Protein AF-A0A6S6TLF0-F1 (afdb_monomer_lite)

Foldseek 3Di:
DDDDDDDDDDDDDDDPPDDPPPPVPPPVPDDPQPPDPQVPFDFLWKDAQLDIPDDVVSVVVPPPFFKKKKWKFWPVPQQQVCCVVVDQFGTNDPQRRVLCVVQQWGWPDKGADDPTMIMTIIGHPDDRPCVSVSQSSSNNDPRGGMMTIGGDDDPPPPPPVPPPDD

pLDDT: mean 77.31, std 20.58, range [39.19, 97.94]

Organism: NCBI:txid1331704

Structure (mmCIF, N/CA/C/O backbone):
data_AF-A0A6S6TLF0-F1
#
_entry.id   AF-A0A6S6TLF0-F1
#
loop_
_atom_site.group_PDB
_atom_site.id
_atom_site.type_symbol
_atom_site.label_atom_id
_atom_site.label_alt_id
_atom_site.label_comp_id
_atom_site.label_asym_id
_atom_site.label_entity_id
_atom_site.label_seq_id
_atom_site.pdbx_PDB_ins_code
_atom_site.Cartn_x
_atom_site.Cartn_y
_atom_site.Cartn_z
_atom_site.occupancy
_atom_site.B_iso_or_equiv
_atom_site.auth_seq_id
_atom_site.auth_comp_id
_atom_site.auth_asym_id
_atom_site.auth_atom_id
_atom_site.pdbx_PDB_model_num
ATOM 1 N N . MET A 1 1 ? 68.978 -15.544 -41.191 1.00 42.00 1 MET A N 1
ATOM 2 C CA . MET A 1 1 ? 68.614 -16.637 -42.111 1.00 42.00 1 MET A CA 1
ATOM 3 C C . MET A 1 1 ? 68.725 -17.935 -41.325 1.00 42.00 1 MET A C 1
ATOM 5 O O . MET A 1 1 ? 69.830 -18.400 -41.109 1.00 42.00 1 MET A O 1
ATOM 9 N N . PHE A 1 2 ? 67.605 -18.431 -40.802 1.00 39.19 2 PHE A N 1
ATOM 10 C CA . PHE A 1 2 ? 67.462 -19.766 -40.216 1.00 39.19 2 PHE A CA 1
ATOM 11 C C . PHE A 1 2 ? 66.051 -20.233 -40.576 1.00 39.19 2 PHE A C 1
ATOM 13 O O . PHE A 1 2 ? 65.088 -19.514 -40.319 1.00 39.19 2 PHE A O 1
ATOM 20 N N . VAL A 1 3 ? 65.962 -21.378 -41.247 1.00 44.94 3 VAL A N 1
ATOM 21 C CA . VAL A 1 3 ? 64.726 -22.061 -41.644 1.00 44.94 3 VAL A CA 1
ATOM 22 C C . VAL A 1 3 ? 64.815 -23.483 -41.097 1.00 44.94 3 VAL A C 1
ATOM 24 O O . VAL A 1 3 ? 65.839 -24.132 -41.297 1.00 44.94 3 VAL A O 1
ATOM 27 N N . SER A 1 4 ? 63.761 -23.931 -40.413 1.00 39.72 4 SER A N 1
ATOM 28 C CA . SER A 1 4 ? 63.335 -25.335 -40.245 1.00 39.72 4 SER A CA 1
ATOM 29 C C . SER A 1 4 ? 61.956 -25.285 -39.551 1.00 39.72 4 SER A C 1
ATOM 31 O O . SER A 1 4 ? 61.882 -24.706 -38.472 1.00 39.72 4 SER A O 1
ATOM 33 N N . CYS A 1 5 ? 60.801 -25.550 -40.179 1.00 43.66 5 CYS A N 1
ATOM 34 C CA . CYS A 1 5 ? 60.228 -26.757 -40.818 1.00 43.66 5 CYS A CA 1
ATOM 35 C C . CYS A 1 5 ? 59.443 -27.676 -39.854 1.00 43.66 5 CYS A C 1
ATOM 37 O O . CYS A 1 5 ? 60.047 -28.414 -39.081 1.00 43.66 5 CYS A O 1
ATOM 39 N N . SER A 1 6 ? 58.106 -27.658 -39.969 1.00 42.56 6 SER A N 1
ATOM 40 C CA . SER A 1 6 ? 57.157 -28.806 -39.968 1.00 42.56 6 SER A CA 1
ATOM 41 C C . SER A 1 6 ? 55.736 -28.226 -40.140 1.00 42.56 6 SER A C 1
ATOM 43 O O . SER A 1 6 ? 55.316 -27.447 -39.291 1.00 42.56 6 SER A O 1
ATOM 45 N N . SER A 1 7 ? 55.154 -28.250 -41.348 1.00 42.44 7 SER A N 1
ATOM 46 C CA . SER A 1 7 ? 54.258 -29.292 -41.920 1.00 42.44 7 SER A CA 1
ATOM 47 C C . SER A 1 7 ? 52.872 -29.296 -41.242 1.00 42.44 7 SER A C 1
ATOM 49 O O . SER A 1 7 ? 52.816 -29.510 -40.038 1.00 42.44 7 SER A O 1
ATOM 51 N N . ASP A 1 8 ? 51.810 -28.797 -41.902 1.00 39.88 8 ASP A N 1
ATOM 52 C CA . ASP A 1 8 ? 50.846 -29.541 -42.771 1.00 39.88 8 ASP A CA 1
ATOM 53 C C . ASP A 1 8 ? 50.018 -30.547 -41.930 1.00 39.88 8 ASP A C 1
ATOM 55 O O . ASP A 1 8 ? 50.603 -31.287 -41.153 1.00 39.88 8 ASP A O 1
ATOM 59 N N . GLU A 1 9 ? 48.683 -30.602 -41.888 1.00 43.94 9 GLU A N 1
ATOM 60 C CA . GLU A 1 9 ? 47.646 -30.510 -42.924 1.00 43.94 9 GLU A CA 1
ATOM 61 C C . GLU A 1 9 ? 46.296 -30.025 -42.333 1.00 43.94 9 GLU A C 1
ATOM 63 O O . GLU A 1 9 ? 46.111 -29.871 -41.125 1.00 43.94 9 GLU A O 1
ATOM 68 N N . THR A 1 10 ? 45.360 -29.769 -43.242 1.00 50.38 10 THR A N 1
ATOM 69 C CA . THR A 1 10 ? 43.967 -29.336 -43.079 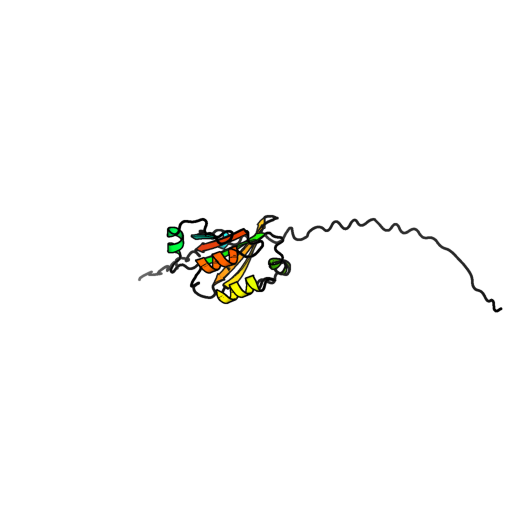1.00 50.38 10 THR A CA 1
ATOM 70 C C . THR A 1 10 ? 43.034 -30.478 -42.662 1.00 50.38 10 THR A C 1
ATOM 72 O O . THR A 1 10 ? 43.199 -31.585 -43.147 1.00 50.38 10 THR A O 1
ATOM 75 N N . GLU A 1 11 ? 41.979 -30.185 -41.891 1.00 43.53 11 GLU A N 1
ATOM 76 C CA . GLU A 1 11 ? 40.697 -30.908 -41.979 1.00 43.53 11 GLU A CA 1
ATOM 77 C C . GLU A 1 11 ? 39.542 -29.999 -41.521 1.00 43.53 11 GLU A C 1
ATOM 79 O O . GLU A 1 11 ? 39.470 -29.539 -40.382 1.00 43.53 11 GLU A O 1
ATOM 84 N N . THR A 1 12 ? 38.652 -29.694 -42.463 1.00 49.75 12 THR A N 1
ATOM 85 C CA . THR A 1 12 ? 37.332 -29.100 -42.245 1.00 49.75 12 THR A CA 1
ATOM 86 C C . THR A 1 12 ? 36.392 -30.153 -41.671 1.00 49.75 12 THR A C 1
ATOM 88 O O . THR A 1 12 ? 36.197 -31.194 -42.296 1.00 49.75 12 THR A O 1
ATOM 91 N N . ALA A 1 13 ? 35.746 -29.852 -40.548 1.00 43.44 13 ALA A N 1
ATOM 92 C CA . ALA A 1 13 ? 34.538 -30.546 -40.126 1.00 43.44 13 ALA A CA 1
ATOM 93 C C . ALA A 1 13 ? 33.469 -29.502 -39.793 1.00 43.44 13 ALA A C 1
ATOM 95 O O . ALA A 1 13 ? 33.590 -28.756 -38.821 1.00 43.44 13 ALA A O 1
ATOM 96 N N . ASP A 1 14 ? 32.452 -29.450 -40.652 1.00 49.03 14 ASP A N 1
ATOM 97 C CA . ASP A 1 14 ? 31.145 -28.876 -40.376 1.00 49.03 14 ASP A CA 1
ATOM 98 C C . ASP A 1 14 ? 30.635 -29.334 -39.004 1.00 49.03 14 ASP A C 1
ATOM 100 O O . ASP A 1 14 ? 30.503 -30.529 -38.734 1.00 49.03 14 ASP A O 1
ATOM 104 N N . ALA A 1 15 ? 30.296 -28.371 -38.155 1.00 47.28 15 ALA A N 1
ATOM 105 C CA . ALA A 1 15 ? 29.378 -28.583 -37.051 1.00 47.28 15 ALA A CA 1
ATOM 106 C C . ALA A 1 15 ? 28.473 -27.355 -36.972 1.00 47.28 15 ALA A C 1
ATOM 108 O O . ALA A 1 15 ? 28.794 -26.348 -36.346 1.00 47.28 15 ALA A O 1
ATOM 109 N N . ASP A 1 16 ? 27.373 -27.480 -37.704 1.00 46.22 16 ASP A N 1
ATOM 110 C CA . ASP A 1 16 ? 26.111 -26.759 -37.608 1.00 46.22 16 ASP A CA 1
ATOM 111 C C . ASP A 1 16 ? 25.816 -26.359 -36.146 1.00 46.22 16 ASP A C 1
ATOM 113 O O . ASP A 1 16 ? 25.374 -27.177 -35.333 1.00 46.22 16 ASP A O 1
ATOM 117 N N . THR A 1 17 ? 26.139 -25.119 -35.763 1.00 47.22 17 THR A N 1
ATOM 118 C CA . THR A 1 17 ? 25.735 -24.596 -34.455 1.00 47.22 17 THR A CA 1
ATOM 119 C C . THR A 1 17 ? 24.354 -24.002 -34.636 1.00 47.22 17 THR A C 1
ATOM 121 O O . THR A 1 17 ? 24.203 -22.865 -35.079 1.00 47.22 17 THR A O 1
ATOM 124 N N . THR A 1 18 ? 23.361 -24.827 -34.330 1.00 49.69 18 THR A N 1
ATOM 125 C CA . THR A 1 18 ? 21.951 -24.473 -34.212 1.00 49.69 18 THR A CA 1
ATOM 126 C C . THR A 1 18 ? 21.769 -23.084 -33.615 1.00 49.69 18 THR A C 1
ATOM 128 O O . THR A 1 18 ? 22.227 -22.814 -32.504 1.00 49.69 18 THR A O 1
ATOM 131 N N . ASP A 1 19 ? 21.072 -22.250 -34.376 1.00 48.59 19 ASP A N 1
ATOM 132 C CA . ASP A 1 19 ? 20.456 -20.997 -33.969 1.00 48.59 19 ASP A CA 1
ATOM 133 C C . ASP A 1 19 ? 19.550 -21.279 -32.760 1.00 48.59 19 ASP A C 1
ATOM 135 O O . ASP A 1 19 ? 18.446 -21.813 -32.889 1.00 48.59 19 ASP A O 1
ATOM 139 N N . VAL A 1 20 ? 20.065 -21.037 -31.554 1.00 49.25 20 VAL A N 1
ATOM 140 C CA . VAL A 1 20 ? 19.251 -21.068 -30.340 1.00 49.25 20 VAL A CA 1
ATOM 141 C C . VAL A 1 20 ? 18.840 -19.631 -30.092 1.00 49.25 20 VAL A C 1
ATOM 143 O O . VAL A 1 20 ? 19.512 -18.881 -29.386 1.00 49.25 20 VAL A O 1
ATOM 146 N N . GLU A 1 21 ? 17.745 -19.236 -30.738 1.00 44.19 21 GLU A N 1
ATOM 147 C CA . GLU A 1 21 ? 16.985 -18.063 -30.339 1.00 44.19 21 GLU A CA 1
ATOM 148 C C . GLU A 1 21 ? 16.637 -18.257 -28.859 1.00 44.19 21 GLU A C 1
ATOM 150 O O . GLU A 1 21 ? 15.816 -19.101 -28.494 1.00 44.19 21 GLU A O 1
ATOM 155 N N . SER A 1 22 ? 17.341 -17.533 -27.989 1.00 42.53 22 SER A N 1
ATOM 156 C CA . SER A 1 22 ? 17.015 -17.439 -26.574 1.00 42.53 22 SER A CA 1
ATOM 157 C C . SER A 1 22 ? 15.688 -16.703 -26.464 1.00 42.53 22 SER A C 1
ATOM 159 O O . SER A 1 22 ? 15.645 -15.501 -26.215 1.00 42.53 22 SER A O 1
ATOM 161 N N . THR A 1 23 ? 14.584 -17.412 -26.676 1.00 48.22 23 THR A N 1
ATOM 162 C CA . THR A 1 23 ? 13.294 -16.966 -26.182 1.00 48.22 23 THR A CA 1
ATOM 163 C C . THR A 1 23 ? 13.408 -17.040 -24.666 1.00 48.22 23 THR A C 1
ATOM 165 O O . THR A 1 23 ? 13.322 -18.116 -24.073 1.00 48.22 23 THR A O 1
ATOM 168 N N . GLU A 1 24 ? 13.707 -15.903 -24.041 1.00 46.84 24 GLU A N 1
ATOM 169 C CA . GLU A 1 24 ? 13.604 -15.726 -22.600 1.00 46.84 24 GLU A CA 1
ATOM 170 C C . GLU A 1 24 ? 12.145 -15.996 -22.226 1.00 46.84 24 GLU A C 1
ATOM 172 O O . GLU A 1 24 ? 11.277 -15.128 -22.296 1.00 46.84 24 GLU A O 1
ATOM 177 N N . VAL A 1 25 ? 11.842 -17.254 -21.912 1.00 48.66 25 VAL A N 1
ATOM 178 C CA . VAL A 1 25 ? 10.573 -17.619 -21.304 1.00 48.66 25 VAL A CA 1
ATOM 179 C C . VAL A 1 25 ? 10.606 -16.976 -19.931 1.00 48.66 25 VAL A C 1
ATOM 181 O O . VAL A 1 25 ? 11.323 -17.435 -19.044 1.00 48.66 25 VAL A O 1
ATOM 184 N N . ASP A 1 26 ? 9.876 -15.875 -19.791 1.00 45.44 26 ASP A N 1
ATOM 185 C CA . ASP A 1 26 ? 9.675 -15.173 -18.535 1.00 45.44 26 ASP A CA 1
ATOM 186 C C . ASP A 1 26 ? 9.032 -16.137 -17.523 1.00 45.44 26 ASP A C 1
ATOM 188 O O . ASP A 1 26 ? 7.812 -16.318 -17.448 1.00 45.44 26 ASP A O 1
ATOM 192 N N . THR A 1 27 ? 9.878 -16.820 -16.749 1.00 45.12 27 THR A N 1
ATOM 193 C CA . THR A 1 27 ? 9.474 -17.795 -15.731 1.00 45.12 27 THR A CA 1
ATOM 194 C C . THR A 1 27 ? 8.772 -17.143 -14.539 1.00 45.12 27 THR A C 1
ATOM 196 O O . THR A 1 27 ? 8.437 -17.837 -13.581 1.00 45.12 27 THR A O 1
ATOM 199 N N . ARG A 1 28 ? 8.489 -15.830 -14.571 1.00 44.94 28 ARG A N 1
ATOM 200 C CA . ARG A 1 28 ? 7.586 -15.178 -13.606 1.00 44.94 28 ARG A CA 1
ATOM 201 C C . ARG A 1 28 ? 6.162 -15.729 -13.676 1.00 44.94 28 ARG A C 1
ATOM 203 O O . ARG A 1 28 ? 5.414 -15.659 -12.702 1.00 44.94 28 ARG A O 1
ATOM 210 N N . SER A 1 29 ? 5.794 -16.344 -14.793 1.00 49.62 29 SER A N 1
ATOM 211 C CA . SER A 1 29 ? 4.490 -16.969 -14.978 1.00 49.62 29 SER A CA 1
ATOM 212 C C . SER A 1 29 ? 4.504 -18.422 -14.508 1.00 49.62 29 SER A C 1
ATOM 214 O O . SER A 1 29 ? 4.721 -19.288 -15.333 1.00 49.62 29 SER A O 1
ATOM 216 N N . VAL A 1 30 ? 4.346 -18.673 -13.200 1.00 43.41 30 VAL A N 1
ATOM 217 C CA . VAL A 1 30 ? 3.518 -19.714 -12.512 1.00 43.41 30 VAL A CA 1
ATOM 218 C C . VAL A 1 30 ? 3.927 -19.755 -11.018 1.00 43.41 30 VAL A C 1
ATOM 220 O O . VAL A 1 30 ? 4.122 -20.815 -10.426 1.00 43.41 30 VAL A O 1
ATOM 223 N N . VAL A 1 31 ? 4.079 -18.604 -10.356 1.00 45.94 31 VAL A N 1
ATOM 224 C CA . VAL A 1 31 ? 4.125 -18.592 -8.885 1.00 45.94 31 VAL A CA 1
ATOM 225 C C . VAL A 1 31 ? 2.676 -18.638 -8.411 1.00 45.94 31 VAL A C 1
ATOM 227 O O . VAL A 1 31 ? 1.862 -17.821 -8.839 1.00 45.94 31 VAL A O 1
ATOM 230 N N . ASN A 1 32 ? 2.325 -19.647 -7.608 1.00 41.03 32 ASN A N 1
ATOM 231 C CA . ASN A 1 32 ? 0.988 -19.837 -7.041 1.00 41.03 32 ASN A CA 1
ATOM 232 C C . ASN A 1 32 ? 0.360 -18.487 -6.664 1.00 41.03 32 ASN A C 1
ATOM 234 O O . ASN A 1 32 ? 0.849 -17.812 -5.759 1.00 41.03 32 ASN A O 1
ATOM 238 N N . LYS A 1 33 ? -0.720 -18.105 -7.363 1.00 45.00 33 LYS A N 1
ATOM 239 C CA . LYS A 1 33 ? -1.539 -16.916 -7.088 1.00 45.00 33 LYS A CA 1
ATOM 240 C C . LYS A 1 33 ? -2.185 -17.058 -5.710 1.00 45.00 33 LYS A C 1
ATOM 242 O O . LYS A 1 33 ? -3.363 -17.389 -5.592 1.00 45.00 33 LYS A O 1
ATOM 247 N N . VAL A 1 34 ? -1.418 -16.855 -4.646 1.00 51.75 34 VAL A N 1
ATOM 248 C CA . VAL A 1 34 ? -1.960 -16.812 -3.294 1.00 51.75 34 VAL A CA 1
ATOM 249 C C . VAL A 1 34 ? -2.620 -15.455 -3.151 1.00 51.75 34 VAL A C 1
ATOM 251 O O . VAL A 1 34 ? -1.980 -14.451 -2.850 1.00 51.75 34 VAL A O 1
ATOM 254 N N . SER A 1 35 ? -3.926 -15.422 -3.405 1.00 60.03 35 SER A N 1
ATOM 255 C CA . SER A 1 35 ? -4.732 -14.244 -3.135 1.00 60.03 35 SER A CA 1
ATOM 256 C C . SER A 1 35 ? -4.580 -13.892 -1.652 1.00 60.03 35 SER A C 1
ATOM 258 O O . SER A 1 35 ? -4.866 -14.711 -0.772 1.00 60.03 35 SER A O 1
ATOM 260 N N . ALA A 1 36 ? -4.099 -12.696 -1.358 1.00 68.88 36 ALA A N 1
ATOM 261 C CA . ALA A 1 36 ? -3.947 -12.229 0.005 1.00 68.88 36 ALA A CA 1
ATOM 262 C C . ALA A 1 36 ? -5.320 -12.100 0.689 1.00 68.88 36 ALA A C 1
ATOM 264 O O . ALA A 1 36 ? -6.117 -11.250 0.301 1.00 68.88 36 ALA A O 1
ATOM 265 N N . LYS A 1 37 ? -5.614 -12.882 1.742 1.00 76.94 37 LYS A N 1
ATOM 266 C CA . LYS A 1 37 ? -6.914 -12.812 2.457 1.00 76.94 37 LYS A CA 1
ATOM 267 C C . LYS A 1 37 ? -7.259 -11.371 2.863 1.00 76.94 37 LYS A C 1
ATOM 269 O O . LYS A 1 37 ? -8.396 -10.940 2.693 1.00 76.94 37 LYS A O 1
ATOM 274 N N . ALA A 1 38 ? -6.264 -10.608 3.329 1.00 72.88 38 ALA A N 1
ATOM 275 C CA . ALA A 1 38 ? -6.470 -9.225 3.755 1.00 72.88 38 ALA A CA 1
ATOM 276 C C . ALA A 1 38 ? -6.717 -8.226 2.610 1.00 72.88 38 ALA A C 1
ATOM 278 O O . ALA A 1 38 ? -7.244 -7.144 2.863 1.00 72.88 38 ALA A O 1
ATOM 279 N N . TYR A 1 39 ? -6.419 -8.582 1.356 1.00 79.50 39 TYR A N 1
ATOM 280 C CA . TYR A 1 39 ? -6.806 -7.777 0.193 1.00 79.50 39 TYR A CA 1
ATOM 281 C C . TYR A 1 39 ? -8.336 -7.665 0.070 1.00 79.50 39 TYR A C 1
ATOM 283 O O . TYR A 1 39 ? -8.864 -6.588 -0.221 1.00 79.50 39 TYR A O 1
ATOM 291 N N . TYR A 1 40 ? -9.059 -8.742 0.396 1.00 82.62 40 TYR A N 1
ATOM 292 C CA . TYR A 1 40 ? -10.524 -8.810 0.329 1.00 82.62 40 TYR A CA 1
ATOM 293 C C . TYR A 1 40 ? -11.240 -8.286 1.575 1.00 82.62 40 TYR A C 1
ATOM 295 O O . TYR A 1 40 ? -12.468 -8.298 1.627 1.00 82.62 40 TYR A O 1
ATOM 303 N N . TYR A 1 41 ? -10.504 -7.820 2.584 1.00 84.25 41 TYR A N 1
ATOM 304 C CA . TYR A 1 41 ? -11.119 -7.188 3.745 1.00 84.25 41 TYR A CA 1
ATOM 305 C C . TYR A 1 41 ? -11.819 -5.877 3.370 1.00 84.25 41 TYR A C 1
ATOM 307 O O . TYR A 1 41 ? -11.516 -5.237 2.352 1.00 84.25 41 TYR A O 1
ATOM 315 N N . THR A 1 42 ? -12.758 -5.464 4.221 1.00 84.94 42 THR A N 1
ATOM 316 C CA . THR A 1 42 ? -13.492 -4.210 4.057 1.00 84.94 42 THR A CA 1
ATOM 317 C C . THR A 1 42 ? -12.516 -3.039 4.031 1.00 84.94 42 THR A C 1
ATOM 319 O O . THR A 1 42 ? -11.743 -2.837 4.970 1.00 84.94 42 THR A O 1
ATOM 322 N N . SER A 1 43 ? -12.544 -2.272 2.937 1.00 88.62 43 SER A N 1
ATOM 323 C CA . SER A 1 43 ? -11.782 -1.027 2.836 1.00 88.62 43 SER A CA 1
ATOM 324 C C . SER A 1 43 ? -12.493 0.058 3.635 1.00 88.62 43 SER A C 1
ATOM 326 O O . SER A 1 43 ? -13.653 0.373 3.363 1.00 88.62 43 SER A O 1
ATOM 328 N N . LEU A 1 44 ? -11.798 0.615 4.620 1.00 88.25 44 LEU A N 1
ATOM 329 C CA . LEU A 1 44 ? -12.271 1.732 5.431 1.00 88.25 44 LEU A CA 1
ATOM 330 C C . LEU A 1 44 ? -11.950 3.071 4.760 1.00 88.25 44 LEU A C 1
ATOM 332 O O . LEU A 1 44 ? -12.772 3.985 4.783 1.00 88.25 44 LEU A O 1
ATOM 336 N N . ALA A 1 45 ? -10.777 3.165 4.130 1.00 91.25 45 ALA A N 1
ATOM 337 C CA . ALA A 1 45 ? -10.348 4.324 3.357 1.00 91.25 45 ALA A CA 1
ATOM 338 C C . ALA A 1 45 ? -9.312 3.927 2.296 1.00 91.25 45 ALA A C 1
ATOM 340 O O . ALA A 1 45 ? -8.599 2.937 2.450 1.00 91.25 45 ALA A O 1
ATOM 341 N N . THR A 1 46 ? -9.197 4.731 1.249 1.00 94.25 46 THR A N 1
ATOM 342 C CA . THR A 1 46 ? -8.304 4.550 0.111 1.00 94.25 46 THR A CA 1
ATOM 343 C C . THR A 1 46 ? -7.634 5.877 -0.203 1.00 94.25 46 THR A C 1
ATOM 345 O O . THR A 1 46 ? -8.302 6.890 -0.397 1.00 94.25 46 THR A O 1
ATOM 348 N N . PHE A 1 47 ? -6.314 5.863 -0.315 1.00 95.50 47 PHE A N 1
ATOM 349 C CA . PHE A 1 47 ? -5.510 7.021 -0.673 1.00 95.50 47 PHE A CA 1
ATOM 350 C C . PHE A 1 47 ? -4.867 6.800 -2.031 1.00 95.50 47 PHE A C 1
ATOM 352 O O . PHE A 1 47 ? -4.294 5.740 -2.282 1.00 95.50 47 PHE A O 1
ATOM 359 N N . LYS A 1 48 ? -4.966 7.800 -2.901 1.00 96.38 48 LYS A N 1
ATOM 360 C CA . LYS A 1 48 ? -4.273 7.849 -4.187 1.00 96.38 48 LYS A CA 1
ATOM 361 C C . LYS A 1 48 ? -3.599 9.209 -4.313 1.00 96.38 48 LYS A C 1
ATOM 363 O O . LYS A 1 48 ? -4.258 10.221 -4.084 1.00 96.38 48 LYS A O 1
ATOM 368 N N . ASP A 1 49 ? -2.312 9.217 -4.641 1.00 94.31 49 ASP A N 1
ATOM 369 C CA . ASP A 1 49 ? -1.513 10.434 -4.829 1.00 94.31 49 ASP A CA 1
ATOM 370 C C . ASP A 1 49 ? -1.605 11.402 -3.630 1.00 94.31 49 ASP A C 1
ATOM 372 O O . ASP A 1 49 ? -1.635 12.621 -3.778 1.00 94.31 49 ASP A O 1
ATOM 376 N N . GLY A 1 50 ? -1.713 10.862 -2.411 1.00 91.88 50 GLY A N 1
ATOM 377 C CA . GLY A 1 50 ? -1.854 11.635 -1.175 1.00 91.88 50 GLY A CA 1
ATOM 378 C C . GLY A 1 50 ? -3.272 12.120 -0.843 1.00 91.88 50 GLY A C 1
ATOM 379 O O . GLY A 1 50 ? -3.461 12.758 0.197 1.00 91.88 50 GLY A O 1
ATOM 380 N N . PHE A 1 51 ? -4.279 11.806 -1.659 1.00 91.75 51 PHE A N 1
ATOM 381 C CA . PHE A 1 51 ? -5.661 12.238 -1.444 1.00 91.75 51 PHE A CA 1
ATOM 382 C C . PHE A 1 51 ? -6.581 11.065 -1.082 1.00 91.75 51 PHE A C 1
ATOM 384 O O . PHE A 1 51 ? -6.514 10.015 -1.731 1.00 91.75 51 PHE A O 1
ATOM 391 N N . PRO A 1 52 ? -7.457 11.216 -0.069 1.00 92.19 52 PRO A N 1
ATOM 392 C CA . PRO A 1 52 ? -8.472 10.215 0.226 1.00 92.19 52 PRO A CA 1
ATOM 393 C C . PRO A 1 52 ? -9.537 10.187 -0.876 1.00 92.19 52 PRO A C 1
ATOM 395 O O . PRO A 1 52 ? -9.935 11.234 -1.390 1.00 92.19 52 PRO A O 1
ATOM 398 N N . LYS A 1 53 ? -10.038 8.997 -1.213 1.00 90.50 53 LYS A N 1
ATOM 399 C CA . LYS A 1 53 ? -11.192 8.838 -2.115 1.00 90.50 53 LYS A CA 1
ATOM 400 C C . LYS A 1 53 ? -12.530 8.929 -1.379 1.00 90.50 53 LYS A C 1
ATOM 402 O O . LYS A 1 53 ? -13.553 9.216 -1.992 1.00 90.50 53 LYS A O 1
ATOM 407 N N . GLU A 1 54 ? -12.535 8.644 -0.084 1.00 86.62 54 GLU A N 1
ATOM 408 C CA . GLU A 1 54 ? -13.716 8.598 0.771 1.00 86.62 54 GLU A CA 1
ATOM 409 C C . GLU A 1 54 ? -13.931 9.911 1.539 1.00 86.62 54 GLU A C 1
ATOM 411 O O . GLU A 1 54 ? -13.036 10.743 1.678 1.00 86.62 54 GLU A O 1
ATOM 416 N N . SER A 1 55 ? -15.145 10.086 2.069 1.00 78.00 55 SER A N 1
ATOM 417 C CA . SER A 1 55 ? -15.488 11.222 2.925 1.00 78.00 55 SER A CA 1
ATOM 418 C C . SER A 1 55 ? -14.794 11.150 4.292 1.00 78.00 55 SER A C 1
ATOM 420 O O . SER A 1 55 ? -14.485 10.073 4.807 1.00 78.00 55 SER A O 1
ATOM 422 N N . LEU A 1 56 ? -14.614 12.314 4.925 1.00 72.06 56 LEU A N 1
ATOM 423 C CA . LEU A 1 56 ? -14.010 12.445 6.259 1.00 72.06 56 LEU A CA 1
ATOM 424 C C . LEU A 1 56 ? -14.738 11.622 7.338 1.00 72.06 56 LEU A C 1
ATOM 426 O O . LEU A 1 56 ? -14.105 11.126 8.264 1.00 72.06 56 LEU A O 1
ATOM 430 N N . GLU A 1 57 ? -16.050 11.422 7.199 1.00 72.69 57 GLU A N 1
ATOM 431 C CA . GLU A 1 57 ? -16.857 10.617 8.126 1.00 72.69 57 GLU A CA 1
ATOM 432 C C . GLU A 1 57 ? -16.442 9.138 8.132 1.00 72.69 57 GLU A C 1
ATOM 434 O O . GLU A 1 57 ? -16.331 8.527 9.194 1.00 72.69 57 GLU A O 1
ATOM 439 N N . LYS A 1 58 ? -16.131 8.563 6.961 1.00 73.62 58 LYS A N 1
ATOM 440 C CA . LYS A 1 58 ? -15.595 7.194 6.869 1.00 73.62 58 LYS A CA 1
ATOM 441 C C . LYS A 1 58 ? -14.221 7.086 7.521 1.00 73.62 58 LYS A C 1
ATOM 443 O O . LYS A 1 58 ? -13.920 6.089 8.170 1.00 73.62 58 LYS A O 1
ATOM 448 N N . ILE A 1 59 ? -13.416 8.131 7.388 1.00 72.50 59 ILE A N 1
ATOM 449 C CA . ILE A 1 59 ? -12.066 8.202 7.943 1.00 72.50 59 ILE A CA 1
ATOM 450 C C . ILE A 1 59 ? -12.092 8.300 9.480 1.00 72.50 59 ILE A C 1
ATOM 452 O O . ILE A 1 59 ? -11.254 7.695 10.144 1.00 72.50 59 ILE A O 1
ATOM 456 N N . ALA A 1 60 ? -13.081 8.983 10.064 1.00 71.69 60 ALA A N 1
ATOM 457 C CA . ALA A 1 60 ? -13.256 9.050 11.518 1.00 71.69 60 ALA A CA 1
ATOM 458 C C . ALA A 1 60 ? -13.563 7.677 12.152 1.00 71.69 60 ALA A C 1
ATOM 460 O O . ALA A 1 60 ? -13.235 7.442 13.310 1.00 71.69 60 ALA A O 1
ATOM 461 N N . SER A 1 61 ? -14.123 6.731 11.387 1.00 73.69 61 SER A N 1
ATOM 462 C CA . SER A 1 61 ? -14.440 5.376 11.871 1.00 73.69 61 SER A CA 1
ATOM 463 C C . SER A 1 61 ? -13.221 4.461 12.090 1.00 73.69 61 SER A C 1
ATOM 465 O O . SER A 1 61 ? -13.388 3.299 12.459 1.00 73.69 61 SER A O 1
ATOM 467 N N . LEU A 1 62 ? -12.002 4.960 11.851 1.00 77.25 62 LEU A N 1
ATOM 468 C CA . LEU A 1 62 ? -10.748 4.215 12.006 1.00 77.25 62 LEU A CA 1
ATOM 469 C C . LEU A 1 62 ? -10.294 4.072 13.468 1.00 77.25 62 LEU A C 1
ATOM 471 O O . LEU A 1 62 ? -9.487 3.191 13.767 1.00 77.25 62 LEU A O 1
ATOM 475 N N . GLU A 1 63 ? -10.774 4.932 14.369 1.00 75.06 63 GLU A N 1
ATOM 476 C CA . GLU A 1 63 ? -10.317 4.958 15.758 1.00 75.06 63 GLU A CA 1
ATOM 477 C C . GLU A 1 63 ? -10.637 3.641 16.487 1.00 75.06 63 GLU A C 1
ATOM 479 O O . GLU A 1 63 ? -11.744 3.110 16.414 1.00 75.06 63 GLU A O 1
ATOM 484 N N . GLY A 1 64 ? -9.634 3.074 17.165 1.00 74.75 64 GLY A N 1
ATOM 485 C CA . GLY A 1 64 ? -9.769 1.831 17.932 1.00 74.75 64 GLY A CA 1
ATOM 486 C C . GLY A 1 64 ? -9.859 0.540 17.105 1.00 74.75 64 GLY A C 1
ATOM 487 O O . GLY A 1 64 ? -9.906 -0.546 17.686 1.00 74.75 64 GLY A O 1
ATOM 488 N N . LYS A 1 65 ? -9.846 0.608 15.767 1.00 81.81 65 LYS A N 1
ATOM 489 C CA . LYS A 1 65 ? -9.919 -0.583 14.908 1.00 81.81 65 LYS A CA 1
ATOM 490 C C . LYS A 1 65 ? -8.554 -1.232 14.689 1.00 81.81 65 LYS A C 1
ATOM 492 O O . LYS A 1 65 ? -7.541 -0.564 14.492 1.00 81.81 65 LYS A O 1
ATOM 497 N N . LYS A 1 66 ? -8.535 -2.569 14.634 1.00 87.62 66 LYS A N 1
ATOM 498 C CA . LYS A 1 66 ? -7.384 -3.318 14.107 1.00 87.62 66 LYS A CA 1
ATOM 499 C C . LYS A 1 66 ? -7.405 -3.227 12.587 1.00 87.62 66 LYS A C 1
ATOM 501 O O . LYS A 1 66 ? -8.389 -3.603 11.954 1.00 87.62 66 LYS A O 1
ATOM 506 N N . ILE A 1 67 ? -6.311 -2.754 12.010 1.00 90.88 67 ILE A N 1
ATOM 507 C CA . ILE A 1 67 ? -6.222 -2.491 10.577 1.00 90.88 67 ILE A CA 1
ATOM 508 C C . ILE A 1 67 ? -4.920 -3.021 9.980 1.00 90.88 67 ILE A C 1
ATOM 510 O O . ILE A 1 67 ? -3.921 -3.188 10.681 1.00 90.88 67 ILE A O 1
ATOM 514 N N . ASN A 1 68 ? -4.936 -3.222 8.667 1.00 92.75 68 ASN A N 1
ATOM 515 C CA . ASN A 1 68 ? -3.747 -3.368 7.836 1.00 92.75 68 ASN A CA 1
ATOM 516 C C . ASN A 1 68 ? -3.733 -2.260 6.779 1.00 92.75 68 ASN A C 1
ATOM 518 O O . ASN A 1 68 ? -4.794 -1.785 6.364 1.00 92.75 68 ASN A O 1
ATOM 522 N N . LEU A 1 69 ? -2.544 -1.897 6.301 1.00 95.12 69 LEU A N 1
ATOM 523 C CA . LEU A 1 69 ? -2.413 -1.131 5.065 1.00 95.12 69 LEU A CA 1
ATOM 524 C C . LEU A 1 69 ? -2.151 -2.103 3.919 1.00 95.12 69 LEU A C 1
ATOM 526 O O . LEU A 1 69 ? -1.321 -3.003 4.032 1.00 95.12 69 LEU A O 1
ATOM 530 N N . VAL A 1 70 ? -2.861 -1.920 2.818 1.00 96.06 70 VAL A N 1
ATOM 531 C CA . VAL A 1 70 ? -2.659 -2.670 1.583 1.00 96.06 70 VAL A CA 1
ATOM 532 C C . VAL A 1 70 ? -2.179 -1.691 0.526 1.00 96.06 70 VAL A C 1
ATOM 534 O O . VAL A 1 70 ? -2.931 -0.813 0.110 1.00 96.06 70 VAL A O 1
ATOM 537 N N . VAL A 1 71 ? -0.915 -1.815 0.138 1.00 96.81 71 VAL A N 1
ATOM 538 C CA . VAL A 1 71 ? -0.260 -0.968 -0.864 1.00 96.81 71 VAL A CA 1
ATOM 539 C C . VAL A 1 71 ? -0.373 -1.666 -2.207 1.00 96.81 71 VAL A C 1
ATOM 541 O O . VAL A 1 71 ? 0.077 -2.800 -2.324 1.00 96.81 71 VAL A O 1
ATOM 544 N N . LEU A 1 72 ? -0.982 -1.014 -3.194 1.00 96.38 72 LEU A N 1
ATOM 545 C CA . LEU A 1 72 ? -1.080 -1.506 -4.569 1.00 96.38 72 LEU A CA 1
ATOM 546 C C . LEU A 1 72 ? -0.126 -0.713 -5.446 1.00 96.38 72 LEU A C 1
ATOM 548 O O . LEU A 1 72 ? -0.093 0.514 -5.336 1.00 96.38 72 LEU A O 1
ATOM 552 N N . TYR A 1 73 ? 0.633 -1.392 -6.294 1.00 96.50 73 TYR A N 1
ATOM 553 C CA . TYR A 1 73 ? 1.713 -0.781 -7.061 1.00 96.50 73 TYR A CA 1
ATOM 554 C C . TYR A 1 73 ? 1.932 -1.486 -8.407 1.00 96.50 73 TYR A C 1
ATOM 556 O O . TYR A 1 73 ? 1.433 -2.593 -8.618 1.00 96.50 73 TYR A O 1
ATOM 564 N N . GLU A 1 74 ? 2.640 -0.817 -9.314 1.00 95.94 74 GLU A N 1
ATOM 565 C CA . GLU A 1 74 ? 2.987 -1.330 -10.648 1.00 95.94 74 GLU A CA 1
ATOM 566 C C . GLU A 1 74 ? 4.047 -2.441 -10.551 1.00 95.94 74 GLU A C 1
ATOM 568 O O . GLU A 1 74 ? 5.032 -2.299 -9.826 1.00 95.94 74 GLU A O 1
ATOM 573 N N . SER A 1 75 ? 3.881 -3.547 -11.282 1.00 92.81 75 SER A N 1
ATOM 574 C CA . SER A 1 75 ? 4.785 -4.715 -11.222 1.00 92.81 75 SER A CA 1
ATOM 575 C C . SER A 1 75 ? 6.251 -4.393 -11.564 1.00 92.81 75 SER A C 1
ATOM 577 O O . SER A 1 75 ? 7.157 -5.154 -11.217 1.00 92.81 75 SER A O 1
ATOM 579 N N . ASP A 1 76 ? 6.515 -3.288 -12.263 1.00 93.25 76 ASP A N 1
ATOM 580 C CA . ASP A 1 76 ? 7.850 -2.837 -12.663 1.00 93.25 76 ASP A CA 1
ATOM 581 C C . ASP A 1 76 ? 8.511 -1.866 -11.665 1.00 93.25 76 ASP A C 1
ATOM 583 O O . ASP A 1 76 ? 9.678 -1.491 -11.856 1.00 93.25 76 ASP A O 1
ATOM 587 N N . ALA A 1 77 ? 7.826 -1.531 -10.564 1.00 95.25 77 ALA A N 1
ATOM 588 C CA . ALA A 1 77 ? 8.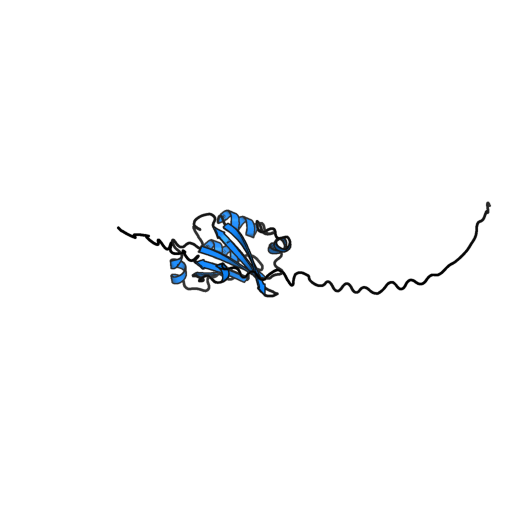316 -0.645 -9.516 1.00 95.25 77 ALA A CA 1
ATOM 589 C C . ALA A 1 77 ? 9.723 -1.044 -9.039 1.00 95.25 77 ALA A C 1
ATOM 591 O O . ALA A 1 77 ? 9.948 -2.113 -8.461 1.00 95.25 77 ALA A O 1
ATOM 592 N N . LEU A 1 78 ? 10.695 -0.145 -9.229 1.00 94.62 78 LEU A N 1
ATOM 593 C CA . LEU A 1 78 ? 12.109 -0.428 -8.952 1.00 94.62 78 LEU A CA 1
ATOM 594 C C . LEU A 1 78 ? 12.358 -0.830 -7.493 1.00 94.62 78 LEU A C 1
ATOM 596 O O . LEU A 1 78 ? 13.159 -1.725 -7.225 1.00 94.62 78 LEU A O 1
ATOM 600 N N . TRP A 1 79 ? 11.642 -0.203 -6.560 1.00 94.69 79 TRP A N 1
ATOM 601 C CA . TRP A 1 79 ? 11.757 -0.478 -5.130 1.00 94.69 79 TRP A CA 1
ATOM 602 C C . TRP A 1 79 ? 11.207 -1.857 -4.734 1.00 94.69 79 TRP A C 1
ATOM 604 O O . TRP A 1 79 ? 11.603 -2.392 -3.701 1.00 94.69 79 TRP A O 1
ATOM 614 N N . ALA A 1 80 ? 10.335 -2.460 -5.544 1.00 93.12 80 ALA A N 1
ATOM 615 C CA . ALA A 1 80 ? 9.741 -3.769 -5.284 1.00 93.12 80 ALA A CA 1
ATOM 616 C C . ALA A 1 80 ? 10.528 -4.929 -5.919 1.00 93.12 80 ALA A C 1
ATOM 618 O O . ALA A 1 80 ? 10.275 -6.088 -5.595 1.00 93.12 80 ALA A O 1
ATOM 619 N N . LYS A 1 81 ? 11.530 -4.653 -6.772 1.00 90.25 81 LYS A N 1
ATOM 620 C CA . LYS A 1 81 ? 12.302 -5.687 -7.496 1.00 90.25 81 LYS A CA 1
ATOM 621 C C . LYS A 1 81 ? 12.922 -6.750 -6.589 1.00 90.25 81 LYS A C 1
ATOM 623 O O . LYS A 1 81 ? 13.059 -7.901 -7.006 1.00 90.25 81 LYS A O 1
ATOM 628 N N . ILE A 1 82 ? 13.262 -6.390 -5.352 1.00 87.81 82 ILE A N 1
ATOM 629 C CA . ILE A 1 82 ? 13.812 -7.315 -4.355 1.00 87.81 82 ILE A CA 1
ATOM 630 C C . ILE A 1 82 ? 12.861 -8.480 -4.032 1.00 87.81 82 ILE A C 1
ATOM 632 O O . ILE A 1 82 ? 13.330 -9.573 -3.726 1.00 87.81 82 ILE A O 1
ATOM 636 N N . PHE A 1 83 ? 11.543 -8.319 -4.183 1.00 86.12 83 PHE A N 1
ATOM 637 C CA . PHE A 1 83 ? 10.569 -9.378 -3.891 1.00 86.12 83 PHE A CA 1
ATOM 638 C C . PHE A 1 83 ? 10.624 -10.563 -4.855 1.00 86.12 83 PHE A C 1
ATOM 640 O O . PHE A 1 83 ? 10.192 -11.653 -4.489 1.00 86.12 83 PHE A O 1
ATOM 647 N N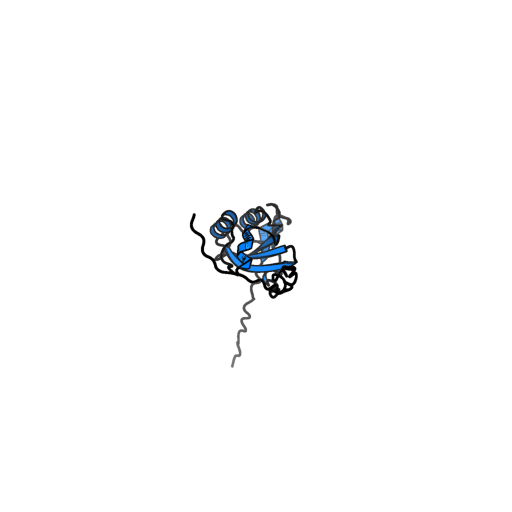 . SER A 1 84 ? 11.250 -10.402 -6.026 1.00 78.69 84 SER A N 1
ATOM 648 C CA . SER A 1 84 ? 11.570 -11.528 -6.918 1.00 78.69 84 SER A CA 1
ATOM 649 C C . SER A 1 84 ? 12.543 -12.541 -6.299 1.00 78.69 84 SER A C 1
ATOM 651 O O . SER A 1 84 ? 12.656 -13.660 -6.787 1.00 78.69 84 SER A O 1
ATOM 653 N N . THR A 1 85 ? 13.222 -12.165 -5.211 1.00 78.69 85 THR A N 1
ATOM 654 C CA . THR A 1 85 ? 14.135 -13.034 -4.452 1.00 78.69 85 THR A CA 1
ATOM 655 C C . THR A 1 85 ? 13.475 -13.698 -3.238 1.00 78.69 85 THR A C 1
ATOM 657 O O . THR A 1 85 ? 14.169 -14.299 -2.423 1.00 78.69 85 THR A O 1
ATOM 660 N N . GLU A 1 86 ? 12.151 -13.566 -3.080 1.00 76.06 86 GLU A N 1
ATOM 661 C CA . GLU A 1 86 ? 11.368 -14.064 -1.932 1.00 76.06 86 GLU A CA 1
ATOM 662 C C . GLU A 1 86 ? 11.762 -13.456 -0.564 1.00 76.06 86 GLU A C 1
ATOM 664 O O . GLU A 1 86 ? 11.370 -13.939 0.503 1.00 76.06 86 GLU A O 1
ATOM 669 N N . ILE A 1 87 ? 12.518 -12.353 -0.561 1.00 75.88 87 ILE A N 1
ATOM 670 C CA . ILE A 1 87 ? 12.892 -11.623 0.656 1.00 75.88 87 ILE A CA 1
ATOM 671 C C . ILE A 1 87 ? 11.817 -10.576 0.974 1.00 75.88 87 ILE A C 1
ATOM 673 O O . ILE A 1 87 ? 11.801 -9.488 0.410 1.00 75.88 87 ILE A O 1
ATOM 677 N N . TYR A 1 88 ? 10.940 -10.881 1.934 1.00 81.50 88 TYR A N 1
ATOM 678 C CA . TYR A 1 88 ? 9.806 -10.023 2.320 1.00 81.50 88 TYR A CA 1
ATOM 679 C C . TYR A 1 88 ? 10.013 -9.311 3.664 1.00 81.50 88 TYR A C 1
ATOM 681 O O . TYR A 1 88 ? 9.178 -9.399 4.565 1.00 81.50 88 TYR A O 1
ATOM 689 N N . LYS A 1 89 ? 11.156 -8.641 3.837 1.00 86.19 89 LYS A N 1
ATOM 690 C CA . LYS A 1 89 ? 11.462 -7.878 5.066 1.00 86.19 89 LYS A CA 1
ATOM 691 C C . LYS A 1 89 ? 11.569 -6.379 4.829 1.00 86.19 89 LYS A C 1
ATOM 693 O O . LYS A 1 89 ? 11.181 -5.602 5.695 1.00 86.19 89 LYS A O 1
ATOM 698 N N . GLU A 1 90 ? 12.059 -6.000 3.660 1.00 91.50 90 GLU A N 1
ATOM 699 C CA . GLU A 1 90 ? 12.308 -4.623 3.266 1.00 91.50 90 GLU A CA 1
ATOM 700 C C . GLU A 1 90 ? 12.090 -4.467 1.761 1.00 91.50 90 GLU A C 1
ATOM 702 O O . GLU A 1 90 ? 12.003 -5.448 1.024 1.00 91.50 90 GLU A O 1
ATOM 707 N N . THR A 1 91 ? 11.977 -3.221 1.324 1.00 92.94 91 THR A N 1
ATOM 708 C CA . THR A 1 91 ? 11.991 -2.835 -0.089 1.00 92.94 91 THR A CA 1
ATOM 709 C C . THR A 1 91 ? 13.394 -2.376 -0.491 1.00 92.94 91 THR A C 1
ATOM 711 O O . THR A 1 91 ? 14.245 -2.136 0.361 1.00 92.94 91 THR A O 1
ATOM 714 N N . GLY A 1 92 ? 13.621 -2.150 -1.782 1.00 93.94 92 GLY A N 1
ATOM 715 C CA . GLY A 1 92 ? 14.810 -1.460 -2.289 1.00 93.94 92 GLY A CA 1
ATOM 716 C C . GLY A 1 92 ? 14.780 0.071 -2.147 1.00 93.94 92 GLY A C 1
ATOM 717 O O . GLY A 1 92 ? 15.583 0.733 -2.797 1.00 93.94 92 GLY A O 1
ATOM 718 N N . SER A 1 93 ? 13.846 0.654 -1.380 1.00 95.38 93 SER A N 1
ATOM 719 C CA . SER A 1 93 ? 13.716 2.108 -1.195 1.00 95.38 93 SER A CA 1
ATOM 720 C C . SER A 1 93 ? 13.845 2.518 0.268 1.00 95.38 93 SER A C 1
ATOM 722 O O . SER A 1 93 ? 13.009 2.162 1.101 1.00 95.38 93 SER A O 1
ATOM 724 N N . ASP A 1 94 ? 14.829 3.370 0.558 1.00 96.19 94 ASP A N 1
ATOM 725 C CA . ASP A 1 94 ? 15.029 3.960 1.887 1.00 96.19 94 ASP A CA 1
ATOM 726 C C . ASP A 1 94 ? 13.816 4.773 2.349 1.00 96.19 94 ASP A C 1
ATOM 728 O O . ASP A 1 94 ? 13.465 4.754 3.526 1.00 96.19 94 ASP A O 1
ATOM 732 N N . ILE A 1 95 ? 13.130 5.453 1.424 1.00 96.44 95 ILE A N 1
ATOM 733 C CA . ILE A 1 95 ? 11.921 6.228 1.736 1.00 96.44 95 ILE A CA 1
ATOM 734 C C . ILE A 1 95 ? 10.806 5.285 2.194 1.00 96.44 95 ILE A C 1
ATOM 736 O O . ILE A 1 95 ? 10.179 5.522 3.228 1.00 96.44 95 ILE A O 1
ATOM 740 N N . PHE A 1 96 ? 10.566 4.202 1.450 1.00 97.19 96 PHE A N 1
ATOM 741 C CA . PHE A 1 96 ? 9.530 3.229 1.796 1.00 97.19 96 PHE A CA 1
ATOM 742 C C . PHE A 1 96 ? 9.866 2.537 3.125 1.00 97.19 96 PHE A C 1
ATOM 744 O O . PHE A 1 96 ? 9.016 2.453 4.015 1.00 97.19 96 PHE A O 1
ATOM 751 N N . ASN A 1 97 ? 11.115 2.097 3.295 1.00 96.56 97 ASN A N 1
ATOM 752 C CA . ASN A 1 97 ? 11.587 1.430 4.508 1.00 96.56 97 ASN A CA 1
ATOM 753 C C . ASN A 1 97 ? 11.533 2.355 5.733 1.00 96.56 97 ASN A C 1
ATOM 755 O O . ASN A 1 97 ? 11.023 1.953 6.778 1.00 96.56 97 ASN A O 1
ATOM 759 N N . GLY A 1 98 ? 11.949 3.616 5.594 1.00 97.06 98 GLY A N 1
ATOM 760 C CA . GLY A 1 98 ? 11.880 4.615 6.661 1.00 97.06 98 GLY A CA 1
ATOM 761 C C . GLY A 1 98 ? 10.444 4.938 7.084 1.00 97.06 98 GLY A C 1
ATOM 762 O O . GLY A 1 98 ? 10.174 5.136 8.271 1.00 97.06 98 GLY A O 1
ATOM 763 N N . LEU A 1 99 ? 9.487 4.928 6.148 1.00 96.94 99 LEU A N 1
ATOM 764 C CA . LEU A 1 99 ? 8.064 5.029 6.483 1.00 96.94 99 LEU A CA 1
ATOM 765 C C . LEU A 1 99 ? 7.574 3.787 7.233 1.00 96.94 99 LEU A C 1
ATOM 767 O O . LEU A 1 99 ? 6.862 3.927 8.229 1.00 96.94 99 LEU A O 1
ATOM 771 N N . MET A 1 100 ? 7.959 2.580 6.803 1.00 96.12 100 MET A N 1
ATOM 772 C CA . MET A 1 100 ? 7.594 1.354 7.521 1.00 96.12 100 MET A CA 1
ATOM 773 C C . MET A 1 100 ? 8.116 1.376 8.957 1.00 96.12 100 MET A C 1
ATOM 775 O O . MET A 1 100 ? 7.353 1.092 9.879 1.00 96.12 100 MET A O 1
ATOM 779 N N . GLU A 1 101 ? 9.366 1.783 9.163 1.00 95.69 101 GLU A N 1
ATOM 780 C CA . GLU A 1 101 ? 9.958 1.917 10.493 1.00 95.69 101 GLU A CA 1
ATOM 781 C C . GLU A 1 101 ? 9.228 2.970 11.340 1.00 95.69 101 GLU A C 1
ATOM 783 O O . GLU A 1 101 ? 8.789 2.669 12.453 1.00 95.69 101 GLU A O 1
ATOM 788 N N . SER A 1 102 ? 9.006 4.170 10.789 1.00 95.50 102 SER A N 1
ATOM 789 C CA . SER A 1 102 ? 8.333 5.285 11.479 1.00 95.50 102 SER A CA 1
ATOM 790 C C . SER A 1 102 ? 6.943 4.908 11.993 1.00 95.50 102 SER A C 1
ATOM 792 O O . SER A 1 102 ? 6.540 5.317 13.080 1.00 95.50 102 SER A O 1
ATOM 794 N N . TYR A 1 103 ? 6.212 4.100 11.222 1.00 94.62 103 TYR A N 1
ATOM 795 C CA . TYR A 1 103 ? 4.867 3.636 11.564 1.00 94.62 103 TYR A CA 1
ATOM 796 C C . TYR A 1 103 ? 4.843 2.225 12.177 1.00 94.62 103 TYR A C 1
ATOM 798 O O . TYR A 1 103 ? 3.765 1.665 12.384 1.00 94.62 103 TYR A O 1
ATOM 806 N N . LYS A 1 104 ? 6.012 1.648 12.498 1.00 94.94 104 LYS A N 1
ATOM 807 C CA . LYS A 1 104 ? 6.181 0.301 13.078 1.00 94.94 104 LYS A CA 1
ATOM 808 C C . LYS A 1 104 ? 5.438 -0.784 12.290 1.00 94.94 104 LYS A C 1
ATOM 810 O O . LYS A 1 104 ? 4.824 -1.686 12.870 1.00 94.94 104 LYS A O 1
ATOM 815 N N . LEU A 1 105 ? 5.472 -0.679 10.968 1.00 95.06 105 LEU A N 1
ATOM 816 C CA . LEU A 1 105 ? 4.854 -1.599 10.025 1.00 95.06 105 LEU A CA 1
ATOM 817 C C . LEU A 1 105 ? 5.844 -2.687 9.612 1.00 95.06 105 LEU A C 1
ATOM 819 O O . LEU A 1 105 ? 7.050 -2.466 9.554 1.00 95.06 105 LEU A O 1
ATOM 823 N N . LYS A 1 106 ? 5.316 -3.860 9.273 1.00 94.69 106 LYS A N 1
ATOM 824 C CA . LYS A 1 106 ? 6.071 -4.936 8.632 1.00 94.69 106 LYS A CA 1
ATOM 825 C C . LYS A 1 106 ? 5.325 -5.471 7.428 1.00 94.69 106 LYS A C 1
ATOM 827 O O . LYS A 1 106 ? 4.095 -5.576 7.451 1.00 94.69 106 LYS A O 1
ATOM 832 N N . ILE A 1 107 ? 6.082 -5.876 6.419 1.00 93.69 107 ILE A N 1
ATOM 833 C CA . ILE A 1 107 ? 5.556 -6.653 5.305 1.00 93.69 107 ILE A CA 1
ATOM 834 C C . ILE A 1 107 ? 5.171 -8.028 5.852 1.00 93.69 107 ILE A C 1
ATOM 836 O O . ILE A 1 107 ? 5.975 -8.700 6.497 1.00 93.69 107 ILE A O 1
ATOM 840 N N . VAL A 1 108 ? 3.918 -8.426 5.653 1.00 90.88 108 VAL A N 1
ATOM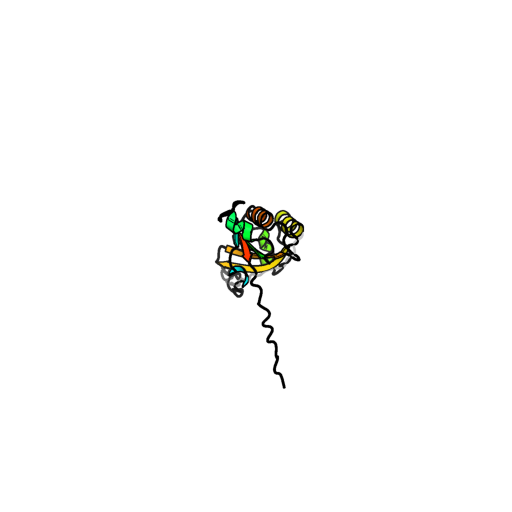 841 C CA . VAL A 1 108 ? 3.446 -9.772 6.027 1.00 90.88 108 VAL A CA 1
ATOM 842 C C . VAL A 1 108 ? 3.125 -10.632 4.822 1.00 90.88 108 VAL A C 1
ATOM 844 O O . VAL A 1 108 ? 3.087 -11.851 4.949 1.00 90.88 108 VAL A O 1
ATOM 847 N N . GLN A 1 109 ? 2.871 -10.009 3.673 1.00 89.50 109 GLN A N 1
ATOM 848 C CA . GLN A 1 109 ? 2.555 -10.717 2.446 1.00 89.50 109 GLN A CA 1
ATOM 849 C C . GLN A 1 109 ? 2.762 -9.807 1.235 1.00 89.50 109 GLN A C 1
ATOM 851 O O . GLN A 1 109 ? 2.388 -8.635 1.269 1.00 89.50 109 GLN A O 1
ATOM 856 N N . HIS A 1 110 ? 3.303 -10.385 0.171 1.00 90.81 110 HIS A N 1
ATOM 857 C CA . HIS A 1 110 ? 3.305 -9.866 -1.194 1.00 90.81 110 HIS A CA 1
ATOM 858 C C . HIS A 1 110 ? 2.361 -10.730 -2.038 1.00 90.81 110 HIS A C 1
ATOM 860 O O . HIS A 1 110 ? 2.202 -11.921 -1.754 1.00 90.81 110 HIS A O 1
ATOM 866 N N . PHE A 1 111 ? 1.669 -10.135 -3.005 1.00 89.56 111 PHE A N 1
ATOM 867 C CA . PHE A 1 111 ? 0.744 -10.849 -3.882 1.00 89.56 111 PHE A CA 1
ATOM 868 C C . PHE A 1 111 ? 0.613 -10.158 -5.240 1.00 89.56 111 PHE A C 1
ATOM 870 O O . PHE A 1 111 ? 0.642 -8.935 -5.338 1.00 89.56 111 PHE A O 1
ATOM 877 N N . THR A 1 112 ? 0.387 -10.948 -6.284 1.00 89.56 112 THR A N 1
ATOM 878 C CA . THR A 1 112 ? 0.102 -10.453 -7.635 1.00 89.56 112 THR A CA 1
ATOM 879 C C . THR A 1 112 ? -1.400 -10.235 -7.816 1.00 89.56 112 THR A C 1
ATOM 881 O O . THR A 1 112 ? -2.205 -11.077 -7.405 1.00 89.56 112 THR A O 1
ATOM 884 N N . ILE A 1 113 ? -1.793 -9.127 -8.449 1.00 87.56 113 ILE A N 1
ATOM 885 C CA . ILE A 1 113 ? -3.191 -8.853 -8.820 1.00 87.56 113 ILE A CA 1
ATOM 886 C C . ILE A 1 113 ? -3.432 -9.298 -10.264 1.00 87.56 113 ILE A C 1
ATOM 888 O O . ILE A 1 113 ? -4.341 -10.085 -10.533 1.00 87.56 113 ILE A O 1
ATOM 892 N N . ASN A 1 114 ? -2.607 -8.803 -11.185 1.00 88.00 114 ASN A N 1
ATOM 893 C CA . ASN A 1 114 ? -2.588 -9.142 -12.609 1.00 88.00 114 ASN A CA 1
ATOM 894 C C . ASN A 1 114 ? -1.152 -8.973 -13.152 1.00 88.00 114 ASN A C 1
ATOM 896 O O . ASN A 1 114 ? -0.220 -8.888 -12.361 1.00 88.00 114 ASN A O 1
ATOM 900 N N . GLU A 1 115 ? -0.962 -8.983 -14.473 1.00 88.12 115 GLU A N 1
ATOM 901 C CA . GLU A 1 115 ? 0.369 -8.862 -15.094 1.00 88.12 115 GLU A CA 1
ATOM 902 C C . GLU A 1 115 ? 1.068 -7.526 -14.782 1.00 88.12 115 GLU A C 1
ATOM 904 O O . GLU A 1 115 ? 2.260 -7.508 -14.477 1.00 88.12 115 GLU A O 1
ATOM 909 N N . ASP A 1 116 ? 0.309 -6.432 -14.719 1.00 92.12 116 ASP A N 1
ATOM 910 C CA . ASP A 1 116 ? 0.858 -5.083 -14.538 1.00 92.12 116 ASP A CA 1
ATOM 911 C C . ASP A 1 116 ? 0.837 -4.583 -13.087 1.00 92.12 116 ASP A C 1
ATOM 913 O O . ASP A 1 116 ? 1.412 -3.539 -12.785 1.00 92.12 116 ASP A O 1
ATOM 917 N N . ASN A 1 117 ? 0.135 -5.273 -12.182 1.00 92.75 117 ASN A N 1
ATOM 918 C CA . ASN A 1 117 ? -0.122 -4.776 -10.833 1.00 92.75 117 ASN A CA 1
ATOM 919 C C . ASN A 1 117 ? 0.081 -5.840 -9.750 1.00 92.75 117 ASN A C 1
ATOM 921 O O . ASN A 1 117 ? -0.411 -6.973 -9.830 1.00 92.75 117 ASN A O 1
ATOM 925 N N . GLU A 1 118 ? 0.670 -5.399 -8.645 1.00 93.94 118 GLU A N 1
ATOM 926 C CA . GLU A 1 118 ? 0.938 -6.191 -7.452 1.00 93.94 118 GLU A CA 1
ATOM 927 C C . GLU A 1 118 ? 0.451 -5.479 -6.184 1.00 93.94 118 GLU A C 1
ATOM 929 O O . GLU A 1 118 ? -0.042 -4.344 -6.200 1.00 93.94 118 GLU A O 1
ATOM 934 N N . GLY A 1 119 ? 0.560 -6.172 -5.053 1.00 93.75 119 GLY A N 1
ATOM 935 C CA . GLY A 1 119 ? 0.219 -5.626 -3.757 1.00 93.75 119 GLY A CA 1
ATOM 936 C C . GLY A 1 119 ? 1.070 -6.155 -2.610 1.00 93.75 119 GLY A C 1
ATOM 937 O O . GLY A 1 119 ? 1.579 -7.276 -2.615 1.00 93.75 119 GLY A O 1
ATOM 938 N N . LEU A 1 120 ? 1.190 -5.320 -1.581 1.00 94.25 120 LEU A N 1
ATOM 939 C CA . LEU A 1 120 ? 1.843 -5.624 -0.312 1.00 94.25 120 LEU A CA 1
ATOM 940 C C . LEU A 1 120 ? 0.877 -5.380 0.834 1.00 94.25 120 LEU A C 1
ATOM 942 O O . LEU A 1 120 ? 0.178 -4.367 0.882 1.00 94.25 120 LEU A O 1
ATOM 946 N N . ILE A 1 121 ? 0.880 -6.293 1.797 1.00 93.38 121 ILE A N 1
ATOM 947 C CA . ILE A 1 121 ? 0.188 -6.110 3.067 1.00 93.38 121 ILE A CA 1
ATOM 948 C C . ILE A 1 121 ? 1.209 -5.664 4.102 1.00 93.38 121 ILE A C 1
ATOM 950 O O . ILE A 1 121 ? 2.135 -6.406 4.444 1.00 93.38 121 ILE A O 1
ATOM 954 N N . LEU A 1 122 ? 0.981 -4.473 4.644 1.00 95.31 122 LEU A N 1
ATOM 955 C CA . LEU A 1 122 ? 1.709 -3.922 5.771 1.00 95.31 122 LEU A CA 1
ATOM 956 C C . LEU A 1 122 ? 0.854 -4.059 7.031 1.00 95.31 122 LEU A C 1
ATOM 958 O O . LEU A 1 122 ? -0.244 -3.503 7.133 1.00 95.31 122 LEU A O 1
ATOM 962 N N . LYS A 1 123 ? 1.370 -4.805 8.005 1.00 93.81 123 LYS A N 1
ATOM 963 C CA . LYS A 1 123 ? 0.734 -4.993 9.309 1.00 93.81 123 LYS A CA 1
ATOM 964 C C . LYS A 1 123 ? 1.476 -4.168 10.358 1.00 93.81 123 LYS A C 1
ATOM 966 O O . LYS A 1 123 ? 2.700 -4.286 10.437 1.00 93.81 123 LYS A O 1
ATOM 971 N N . PRO A 1 124 ? 0.783 -3.389 11.200 1.00 92.12 124 PRO A N 1
ATOM 972 C CA . PRO A 1 124 ? 1.430 -2.733 12.323 1.00 92.12 124 PRO A CA 1
ATOM 973 C C . PRO A 1 124 ? 1.818 -3.760 13.398 1.00 92.12 124 PRO A C 1
ATOM 975 O O . PRO A 1 124 ? 1.094 -4.722 13.671 1.00 92.12 124 PRO A O 1
ATOM 978 N N . ASN A 1 125 ? 2.992 -3.579 14.002 1.00 87.38 125 ASN A N 1
ATOM 979 C CA . ASN A 1 125 ? 3.453 -4.413 15.116 1.00 87.38 125 ASN A CA 1
ATOM 980 C C . ASN A 1 125 ? 2.632 -4.169 16.395 1.00 87.38 125 ASN A C 1
ATOM 982 O O . ASN A 1 125 ? 2.509 -5.063 17.229 1.00 87.38 125 ASN A O 1
ATOM 986 N N . THR A 1 126 ? 2.058 -2.973 16.527 1.00 83.12 126 THR A N 1
ATOM 987 C CA . THR A 1 126 ? 1.174 -2.532 17.617 1.00 83.12 126 THR A CA 1
ATOM 988 C C . THR A 1 126 ? -0.088 -1.888 17.031 1.00 83.12 126 THR A C 1
ATOM 990 O O . THR A 1 126 ? -0.389 -2.088 15.858 1.00 83.12 126 THR A O 1
ATOM 993 N N . SER A 1 127 ? -0.845 -1.104 17.805 1.00 84.00 127 SER A N 1
ATOM 994 C CA . SER A 1 127 ? -1.844 -0.205 17.210 1.00 84.00 127 SER A CA 1
ATOM 995 C C . SER A 1 127 ? -1.151 0.835 16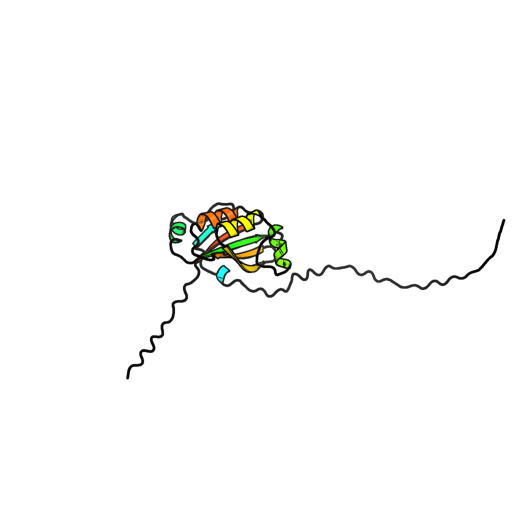.318 1.00 84.00 127 SER A C 1
ATOM 997 O O . SER A 1 127 ? -0.060 1.298 16.666 1.00 84.00 127 SER A O 1
ATOM 999 N N . LEU A 1 128 ? -1.756 1.178 15.177 1.00 86.06 128 LEU A N 1
ATOM 1000 C CA . LEU A 1 128 ? -1.250 2.216 14.279 1.00 86.06 128 LEU A CA 1
ATOM 1001 C C . LEU A 1 128 ? -1.848 3.565 14.692 1.00 86.06 128 LEU A C 1
ATOM 1003 O O . LEU A 1 128 ? -3.040 3.783 14.513 1.00 86.06 128 LEU A O 1
ATOM 1007 N N . GLU A 1 129 ? -1.022 4.454 15.245 1.00 84.62 129 GLU A N 1
ATOM 1008 C CA . GLU A 1 129 ? -1.478 5.724 15.837 1.00 84.62 129 GLU A CA 1
ATOM 1009 C C . GLU A 1 129 ? -2.076 6.692 14.808 1.00 84.62 129 GLU A C 1
ATOM 1011 O O . GLU A 1 129 ? -3.090 7.328 15.077 1.00 84.62 129 GLU A O 1
ATOM 1016 N N . ASN A 1 130 ? -1.474 6.789 13.617 1.00 88.94 130 ASN A N 1
ATOM 1017 C CA . ASN A 1 130 ? -1.948 7.682 12.560 1.00 88.94 130 ASN A CA 1
ATOM 1018 C C . ASN A 1 130 ? -2.072 6.950 11.213 1.00 88.94 130 ASN A C 1
ATOM 1020 O O . ASN A 1 130 ? -1.216 7.093 10.332 1.00 88.94 130 ASN A O 1
ATOM 1024 N N . PRO A 1 131 ? -3.130 6.140 11.038 1.00 91.31 131 PRO A N 1
ATOM 1025 C CA . PRO A 1 131 ? -3.281 5.300 9.855 1.00 91.31 131 PRO A CA 1
ATOM 1026 C C . PRO A 1 131 ? -3.543 6.105 8.581 1.00 91.31 131 PRO A C 1
ATOM 1028 O O . PRO A 1 131 ? -3.128 5.704 7.497 1.00 91.31 131 PRO A O 1
ATOM 1031 N N . ILE A 1 132 ? -4.178 7.268 8.730 1.00 92.19 132 ILE A N 1
ATOM 1032 C CA . ILE A 1 132 ? -4.479 8.219 7.657 1.00 92.19 132 ILE A CA 1
ATOM 1033 C C . ILE A 1 132 ? -3.181 8.789 7.101 1.00 92.19 132 ILE A C 1
ATOM 1035 O O . ILE A 1 132 ? -2.947 8.756 5.896 1.00 92.19 132 ILE A O 1
ATOM 1039 N N . GLU A 1 133 ? -2.321 9.314 7.975 1.00 93.81 133 GLU A N 1
ATOM 1040 C CA . GLU A 1 133 ? -1.067 9.912 7.540 1.00 93.81 133 GLU A CA 1
ATOM 1041 C C . GLU A 1 133 ? -0.116 8.865 6.961 1.00 93.81 133 GLU A C 1
ATOM 1043 O O . GLU A 1 133 ? 0.528 9.142 5.949 1.00 93.81 133 GLU A O 1
ATOM 1048 N N . ALA A 1 134 ? -0.076 7.662 7.545 1.00 94.81 134 ALA A N 1
ATOM 1049 C CA . ALA A 1 134 ? 0.681 6.547 6.994 1.00 94.81 134 ALA A CA 1
ATOM 1050 C C . ALA A 1 134 ? 0.206 6.224 5.569 1.00 94.81 134 ALA A C 1
ATOM 1052 O O . ALA A 1 134 ? 0.995 6.306 4.629 1.00 94.81 134 ALA A O 1
ATOM 1053 N N . ALA A 1 135 ? -1.089 5.942 5.383 1.00 95.44 135 ALA A N 1
ATOM 1054 C CA . ALA A 1 135 ? -1.652 5.619 4.072 1.00 95.44 135 ALA A CA 1
ATOM 1055 C C . ALA A 1 135 ? -1.421 6.739 3.049 1.00 95.44 135 ALA A C 1
ATOM 1057 O O . ALA A 1 135 ? -1.017 6.470 1.918 1.00 95.44 135 ALA A O 1
ATOM 1058 N N . ARG A 1 136 ? -1.585 8.000 3.469 1.00 95.94 136 ARG A N 1
ATOM 1059 C CA . ARG A 1 136 ? -1.280 9.174 2.651 1.00 95.94 136 ARG A CA 1
ATOM 1060 C C . ARG A 1 136 ? 0.174 9.178 2.185 1.00 95.94 136 ARG A C 1
ATOM 1062 O O . ARG A 1 136 ? 0.413 9.325 0.992 1.00 95.94 136 ARG A O 1
ATOM 1069 N N . LYS A 1 137 ? 1.138 9.023 3.098 1.00 97.50 137 LYS A N 1
ATOM 1070 C CA . LYS A 1 137 ? 2.572 9.059 2.767 1.00 97.50 137 LYS A CA 1
ATOM 1071 C C . LYS A 1 137 ? 2.985 7.901 1.863 1.00 97.50 137 LYS A C 1
ATOM 1073 O O . LYS A 1 137 ? 3.696 8.137 0.896 1.00 97.50 137 LYS A O 1
ATOM 1078 N N . PHE A 1 138 ? 2.497 6.687 2.119 1.00 97.94 138 PHE A N 1
ATOM 1079 C CA . PHE A 1 138 ? 2.759 5.551 1.229 1.00 97.94 138 PHE A CA 1
ATOM 1080 C C . PHE A 1 138 ? 2.158 5.759 -0.167 1.00 97.94 138 PHE A C 1
ATOM 1082 O O . PHE A 1 138 ? 2.796 5.406 -1.150 1.00 97.94 138 PHE A O 1
ATOM 1089 N N . SER A 1 139 ? 0.982 6.389 -0.279 1.00 97.50 139 SER A N 1
ATOM 1090 C CA . SER A 1 139 ? 0.355 6.680 -1.581 1.00 97.50 139 SER A CA 1
ATOM 1091 C C . SER A 1 139 ? 1.071 7.749 -2.416 1.00 97.50 139 SER A C 1
ATOM 1093 O O . SER A 1 139 ? 0.648 8.007 -3.535 1.00 97.50 139 SER A O 1
ATOM 1095 N N . LEU A 1 140 ? 2.101 8.397 -1.864 1.00 97.69 140 LEU A N 1
ATOM 1096 C CA . LEU A 1 140 ? 2.940 9.377 -2.560 1.00 97.69 140 LEU A CA 1
ATOM 1097 C C . LEU A 1 140 ? 4.253 8.772 -3.074 1.00 97.69 140 LEU A C 1
ATOM 1099 O O . LEU A 1 140 ? 5.039 9.480 -3.699 1.00 97.69 140 LEU A O 1
ATOM 1103 N N . ILE A 1 141 ? 4.530 7.502 -2.771 1.00 97.06 141 ILE A N 1
ATOM 1104 C CA . ILE A 1 141 ? 5.728 6.825 -3.267 1.00 97.06 141 ILE A CA 1
ATOM 1105 C C . ILE A 1 141 ? 5.532 6.513 -4.752 1.00 97.06 141 ILE A C 1
ATOM 1107 O O . ILE A 1 141 ? 4.457 6.094 -5.171 1.00 97.06 141 ILE A O 1
ATOM 1111 N N . GLU A 1 142 ? 6.584 6.702 -5.543 1.00 96.56 142 GLU A N 1
ATOM 1112 C CA . GLU A 1 142 ? 6.576 6.403 -6.974 1.00 96.56 142 GLU A CA 1
ATOM 1113 C C . GLU A 1 142 ? 6.155 4.951 -7.263 1.00 96.56 142 GLU A C 1
ATOM 1115 O O . GLU A 1 142 ? 6.487 4.026 -6.514 1.00 96.56 142 GLU A O 1
ATOM 1120 N N . SER A 1 143 ? 5.387 4.768 -8.340 1.00 96.81 143 SER A N 1
ATOM 1121 C CA . SER A 1 143 ? 4.758 3.503 -8.750 1.00 96.81 143 SER A CA 1
ATOM 1122 C C . SER A 1 143 ? 3.776 2.889 -7.741 1.00 96.81 143 SER A C 1
ATOM 1124 O O . SER A 1 143 ? 3.216 1.828 -8.013 1.00 96.81 143 SER A O 1
ATOM 1126 N N . VAL A 1 144 ? 3.487 3.536 -6.601 1.00 97.38 144 VAL A N 1
ATOM 1127 C CA . VAL A 1 144 ? 2.326 3.179 -5.770 1.00 97.38 144 VAL A CA 1
ATOM 1128 C C . VAL A 1 144 ? 1.065 3.760 -6.403 1.00 97.38 144 VAL A C 1
ATOM 1130 O O . VAL A 1 144 ? 0.891 4.967 -6.515 1.00 97.38 144 VAL A O 1
ATOM 1133 N N . LEU A 1 145 ? 0.136 2.882 -6.762 1.00 96.69 145 LEU A N 1
ATOM 1134 C CA . LEU A 1 145 ? -1.126 3.228 -7.412 1.00 96.69 145 LEU A CA 1
ATOM 1135 C C . LEU A 1 145 ? -2.172 3.710 -6.410 1.00 96.69 145 LEU A C 1
ATOM 1137 O O . LEU A 1 145 ? -2.975 4.600 -6.703 1.00 96.69 145 LEU A O 1
ATOM 1141 N N . MET A 1 146 ? -2.224 3.054 -5.249 1.00 96.69 146 MET A N 1
ATOM 1142 C CA . MET A 1 146 ? -3.061 3.443 -4.117 1.00 96.69 146 MET A CA 1
ATOM 1143 C C . MET A 1 146 ? -2.702 2.666 -2.853 1.00 96.69 146 MET A C 1
ATOM 1145 O O . MET A 1 146 ? -2.134 1.577 -2.904 1.00 96.69 146 MET A O 1
ATOM 1149 N N . VAL A 1 147 ? -3.138 3.190 -1.712 1.00 97.06 147 VAL A N 1
ATOM 1150 C CA . VAL A 1 147 ? -3.051 2.516 -0.415 1.00 97.06 147 VAL A CA 1
ATOM 1151 C C . VAL A 1 147 ? -4.435 2.409 0.194 1.00 97.06 147 VAL A C 1
ATOM 1153 O O . VAL A 1 147 ? -5.151 3.401 0.305 1.00 97.06 147 VAL A O 1
ATOM 1156 N N . GLN A 1 148 ? -4.818 1.208 0.604 1.00 94.88 148 GLN A N 1
ATOM 1157 C CA . GLN A 1 148 ? -6.098 0.927 1.241 1.00 94.88 148 GLN A CA 1
ATOM 1158 C C . GLN A 1 148 ? -5.890 0.632 2.725 1.00 94.88 148 GLN A C 1
ATOM 1160 O O . GLN A 1 148 ? -5.053 -0.189 3.092 1.00 94.88 148 GLN A O 1
ATOM 1165 N N . ILE A 1 149 ? -6.685 1.267 3.579 1.00 93.56 149 ILE A N 1
ATOM 1166 C CA . ILE A 1 149 ? -6.792 0.940 4.998 1.00 93.56 149 ILE A CA 1
ATOM 1167 C C . ILE A 1 149 ? -7.885 -0.113 5.136 1.00 93.56 149 ILE A C 1
ATOM 1169 O O . ILE A 1 149 ? -9.049 0.147 4.832 1.00 93.56 149 ILE A O 1
ATOM 1173 N N . LYS A 1 150 ? -7.513 -1.309 5.580 1.00 91.50 150 LYS A N 1
ATOM 1174 C CA . LYS A 1 15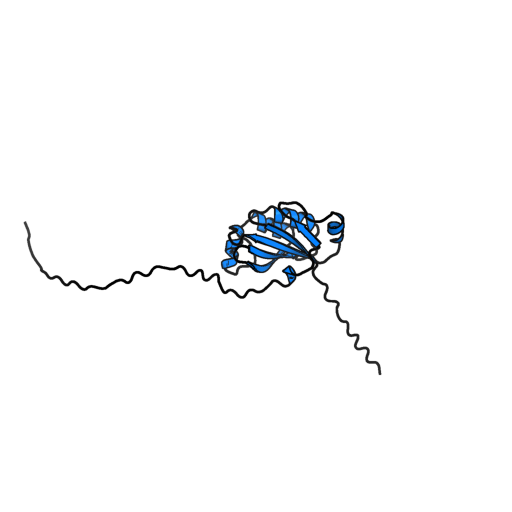0 ? -8.390 -2.481 5.628 1.00 91.50 150 LYS A CA 1
ATOM 1175 C C . LYS A 1 150 ? -8.682 -2.868 7.067 1.00 91.50 150 LYS A C 1
ATOM 1177 O O . LYS A 1 150 ? -7.746 -3.040 7.845 1.00 91.50 150 LYS A O 1
ATOM 1182 N N . GLU A 1 151 ? -9.956 -3.045 7.406 1.00 89.06 151 GLU A N 1
ATOM 1183 C CA . GLU A 1 151 ? -10.360 -3.573 8.713 1.00 89.06 151 GLU A CA 1
ATOM 1184 C C . GLU A 1 151 ? -9.982 -5.047 8.818 1.00 89.06 151 GLU A C 1
ATOM 1186 O O . GLU A 1 151 ? -10.369 -5.846 7.968 1.00 89.06 151 GLU A O 1
ATOM 1191 N N . VAL A 1 152 ? -9.239 -5.426 9.855 1.00 86.88 152 VAL A N 1
ATOM 1192 C CA . VAL A 1 152 ? -8.984 -6.839 10.139 1.00 86.88 152 VAL A CA 1
ATOM 1193 C C . VAL A 1 152 ? -10.202 -7.380 10.888 1.00 86.88 152 VAL A C 1
ATOM 1195 O O . VAL A 1 152 ? -10.462 -6.897 11.993 1.00 86.88 152 VAL A O 1
ATOM 1198 N N . PRO A 1 153 ? -10.938 -8.367 10.337 1.00 80.19 153 PRO A N 1
ATOM 1199 C CA . PRO A 1 153 ? -12.057 -8.975 11.043 1.00 80.19 153 PRO A CA 1
ATOM 1200 C C . PRO A 1 153 ? -11.575 -9.504 12.394 1.00 80.19 153 PRO A C 1
ATOM 1202 O O . PRO A 1 153 ? -10.580 -10.230 12.455 1.00 80.19 153 PRO A O 1
ATOM 1205 N N . GLN A 1 154 ? -12.250 -9.120 13.476 1.00 71.81 154 GLN A N 1
ATOM 1206 C CA . GLN A 1 154 ? -12.078 -9.813 14.747 1.00 71.81 154 GLN A CA 1
ATOM 1207 C C . GLN A 1 154 ? -12.783 -11.155 14.556 1.00 71.81 154 GLN A C 1
ATOM 1209 O O . GLN A 1 154 ? -13.978 -11.182 14.269 1.00 71.81 154 GLN A O 1
ATOM 1214 N N . GLU A 1 155 ? -12.047 -12.260 14.631 1.00 60.19 155 GLU A N 1
ATOM 1215 C CA . GLU A 1 155 ? -12.708 -13.544 14.830 1.00 60.19 155 GLU A CA 1
ATOM 1216 C C . GLU A 1 155 ? -13.374 -13.435 16.201 1.00 60.19 155 GLU A C 1
ATOM 1218 O O . GLU A 1 155 ? -12.687 -13.239 17.205 1.00 60.19 155 GLU A O 1
ATOM 1223 N N . GLU A 1 156 ? -14.709 -13.430 16.233 1.00 49.88 156 GLU A N 1
ATOM 1224 C CA . GLU A 1 156 ? -15.435 -13.609 17.482 1.00 49.88 156 GLU A CA 1
ATOM 1225 C C . GLU A 1 156 ? -14.904 -14.914 18.071 1.00 49.88 156 GLU A C 1
ATOM 1227 O O . GLU A 1 156 ? -15.027 -15.973 17.447 1.00 49.88 156 GLU A O 1
ATOM 1232 N N . GLU A 1 157 ? -14.231 -14.837 19.222 1.00 44.75 157 GLU A N 1
ATOM 1233 C CA . GLU A 1 157 ? -13.972 -16.028 20.012 1.00 44.75 157 GLU A CA 1
ATOM 1234 C C . GLU A 1 157 ? -15.339 -16.664 20.234 1.00 44.75 157 GLU A C 1
ATOM 1236 O O . GLU A 1 157 ? -16.154 -16.167 21.006 1.00 44.75 157 GLU A O 1
ATOM 1241 N N . ASN A 1 158 ? -15.617 -17.744 19.506 1.00 42.31 158 ASN A N 1
ATOM 1242 C CA . ASN A 1 158 ? -16.682 -18.662 19.844 1.00 42.31 158 ASN A CA 1
ATOM 1243 C C . ASN A 1 158 ? -16.257 -19.288 21.174 1.00 42.31 158 ASN A C 1
ATOM 1245 O O . ASN A 1 158 ? -15.729 -20.402 21.217 1.00 42.31 158 ASN A O 1
ATOM 1249 N N . THR A 1 159 ? -16.474 -18.567 22.271 1.00 44.22 159 THR A N 1
ATOM 1250 C CA . THR A 1 159 ? -16.692 -19.146 23.584 1.00 44.22 159 THR A CA 1
ATOM 1251 C C . THR A 1 159 ? -17.936 -20.008 23.433 1.00 44.22 159 THR A C 1
ATOM 1253 O O . THR A 1 159 ? -19.056 -19.627 23.758 1.00 44.22 159 THR A O 1
ATOM 1256 N N . LYS A 1 160 ? -17.732 -21.220 22.908 1.00 47.72 160 LYS A N 1
ATOM 1257 C CA . LYS A 1 160 ? -18.515 -22.370 23.325 1.00 47.72 160 LYS A CA 1
ATOM 1258 C C . LYS A 1 160 ? -18.219 -22.527 24.804 1.00 47.72 160 LYS A C 1
ATOM 1260 O O . LYS A 1 160 ? -17.325 -23.271 25.202 1.00 47.72 160 LYS A O 1
ATOM 1265 N N . ASP A 1 161 ? -18.949 -21.749 25.586 1.00 45.91 161 ASP A N 1
ATOM 1266 C CA . ASP A 1 161 ? -19.265 -22.057 26.957 1.00 45.91 161 ASP A CA 1
ATOM 1267 C C . ASP A 1 161 ? -19.842 -23.473 26.917 1.00 45.91 161 ASP A C 1
ATOM 1269 O O . ASP A 1 161 ? -20.990 -23.705 26.543 1.00 45.91 161 ASP A O 1
ATOM 1273 N N . SER A 1 162 ? -18.975 -24.456 27.154 1.00 51.09 162 SER A N 1
ATOM 1274 C CA . SER A 1 162 ? -19.397 -25.817 27.450 1.00 51.09 162 SER A CA 1
ATOM 1275 C C . SER A 1 162 ? -19.863 -25.804 28.899 1.00 51.09 162 SER A C 1
ATOM 1277 O O . SER A 1 162 ? -19.281 -26.456 29.760 1.00 51.09 162 SER A O 1
ATOM 1279 N N . THR A 1 163 ? -20.902 -25.019 29.175 1.00 52.66 163 THR A N 1
ATOM 1280 C CA . THR A 1 163 ? -21.805 -25.272 30.284 1.00 52.66 163 THR A CA 1
ATOM 1281 C C . THR A 1 163 ? -22.701 -26.420 29.841 1.00 52.66 163 THR A C 1
ATOM 1283 O O . THR A 1 163 ? -23.865 -26.234 29.504 1.00 52.66 163 THR A O 1
ATOM 1286 N N . ASP A 1 164 ? -22.133 -27.627 29.820 1.00 46.22 164 ASP A N 1
ATOM 1287 C CA . ASP A 1 164 ? -22.948 -28.796 30.114 1.00 46.22 164 ASP A CA 1
ATOM 1288 C C . ASP A 1 164 ? -22.848 -29.020 31.617 1.00 46.22 164 ASP A C 1
ATOM 1290 O O . ASP A 1 164 ? -21.826 -29.414 32.183 1.00 46.22 164 ASP A O 1
ATOM 1294 N N . VAL A 1 165 ? -23.928 -28.592 32.253 1.00 48.69 165 VAL A N 1
ATOM 1295 C CA . VAL A 1 165 ? -24.235 -28.747 33.660 1.00 48.69 165 VAL A CA 1
ATOM 1296 C C . VAL A 1 165 ? -24.804 -30.153 33.843 1.00 48.69 165 VAL A C 1
ATOM 1298 O O . VAL A 1 165 ? -25.692 -30.547 33.089 1.00 48.69 165 VAL A O 1
ATOM 1301 N N . ASN A 1 166 ? -24.391 -30.783 34.947 1.00 43.25 166 ASN A N 1
ATOM 1302 C CA . ASN A 1 166 ? -25.011 -31.916 35.654 1.00 43.25 166 ASN A CA 1
ATOM 1303 C C . ASN A 1 166 ? -24.547 -33.343 35.309 1.00 43.25 166 ASN A C 1
ATOM 1305 O O . ASN A 1 166 ? -24.955 -33.902 34.270 1.00 43.25 166 ASN A O 1
#

Secondary structure (DSSP, 8-state):
--------------------------TTTTS-----GGGGSPEEEEEETTEESS-HHHHHTTTT--EEEEEEEETT-GGGGGGGGT--S--S-HHHHHHHHHTTEEEEEEEE-SSSEEEEEEEESS--S-HHHHHHHHTTSTTEEEEEEEEPPP------------

Radius of gyration: 27.7 Å; chains: 1; bounding box: 94×44×79 Å

Sequence (166 aa):
MFVSCSSDETETADADTTDVESTEVDTRSVVNKVSAKAYYYTSLATFKDGFPKESLEKIASLEGKKINLVVLYESDALWAKIFSTEIYKETGSDIFNGLMESYKLKIVQHFTINEDNEGLILKPNTSLENPIEAARKFSLIESVLMVQIKEVPQEEENTKDSTDVN